Protein AF-A0A4P9WRU2-F1 (afdb_monomer)

Solvent-accessible surface area (backbone atoms only — not comparable to full-atom values): 4554 Å² total; per-residue (Å²): 133,85,76,76,70,62,42,73,38,69,65,38,56,48,54,50,47,38,29,73,74,61,62,54,31,34,32,37,34,31,31,63,41,98,82,55,40,38,37,39,69,70,46,78,35,56,74,76,54,73,66,58,54,55,70,69,52,59,96,87,57,86,65,51,72,50,70,71,78,88,74,86,90,125

Secondary structure (DSSP, 8-state):
-----PEEPHHHHHHHHHHHTT---SEEEEEE-TTSSEEEEEEEESS--HHHHHHHS-TTS--EEEE-------

Nearest PDB structures (foldseek):
  4kee-assembly1_A  TM=8.963E-01  e=1.531E-07  Saccharomyces cerevisiae S288C
  2i2q-assembly1_A  TM=9.322E-01  e=3.756E-07  Schizosaccharomyces pombe
  4kef-assembly1_A  TM=8.778E-01  e=1.531E-07  Saccharomyces cerevisiae S288C
  4ked-assembly2_B  TM=9.258E-01  e=7.494E-07  Saccharomyces cerevisiae S288C
  1cfy-assembly1_A  TM=9.411E-01  e=1.839E-06  Saccharomyces cerevisiae

Radius of gyration: 13.58 Å; Cα contacts (8 Å, |Δi|>4): 106; chains: 1; bounding box: 38×23×34 Å

InterPro domains:
  IPR002108 Actin-depolymerising factor homology domain [PF00241] (5-73)
  IPR002108 Actin-depolymerising factor homology domain [PS51263] (3-74)
  IPR017904 ADF/Cofilin [PTHR11913] (2-73)
  IPR029006 ADF-H/Gelsolin-like domain superfamily [G3DSA:3.40.20.10] (1-74)

Organism: NCBI:txid1555241

pLDDT: mean 82.66, std 9.97, range [43.06, 91.38]

Mean predicted aligned error: 6.44 Å

Foldseek 3Di:
DDPLQAEEDPVNVVLVCCCPVVVQFQKWKWDQDPSNRYIDTPDTHRDDDVVVVVVPDDPPDDIDMDGDDDDDPD

Sequence (74 aa):
MQSSGVTVQDDAVKAYNDLKIGKKYKFLIYKLTSDLKEIQVASSVEQGTYDDFVASLPANECRYGVFDFEYETG

Structure (mmCIF, N/CA/C/O backbone):
data_AF-A0A4P9WRU2-F1
#
_entry.id   AF-A0A4P9WRU2-F1
#
loop_
_atom_site.group_PDB
_atom_site.id
_atom_site.type_symbol
_atom_site.label_atom_id
_atom_site.label_alt_id
_atom_site.label_comp_id
_atom_site.label_asym_id
_atom_site.label_entity_id
_atom_site.label_seq_id
_atom_site.pdbx_PDB_ins_code
_atom_site.Cartn_x
_atom_site.Cartn_y
_atom_site.Cartn_z
_atom_site.occupancy
_atom_site.B_iso_or_equiv
_atom_site.auth_seq_id
_atom_site.auth_comp_id
_atom_site.auth_asym_id
_atom_site.auth_atom_id
_atom_site.pdbx_PDB_model_num
ATOM 1 N N . MET A 1 1 ? 22.669 -12.431 1.494 1.00 43.06 1 MET A N 1
ATOM 2 C CA . MET A 1 1 ? 21.274 -11.969 1.342 1.00 43.06 1 MET A CA 1
ATOM 3 C C . MET A 1 1 ? 21.340 -10.571 0.749 1.00 43.06 1 MET A C 1
ATOM 5 O O . MET A 1 1 ? 21.764 -9.664 1.450 1.00 43.06 1 MET A O 1
ATOM 9 N N . GLN A 1 2 ? 21.098 -10.410 -0.555 1.00 46.03 2 GLN A N 1
ATOM 10 C CA . GLN A 1 2 ? 21.068 -9.076 -1.164 1.00 46.03 2 GLN A CA 1
ATOM 11 C C . GLN A 1 2 ? 19.727 -8.433 -0.807 1.00 46.03 2 GLN A C 1
ATOM 13 O O . GLN A 1 2 ? 18.680 -8.942 -1.192 1.00 46.03 2 GLN A O 1
ATOM 18 N N . SER A 1 3 ? 19.762 -7.350 -0.033 1.00 52.97 3 SER A N 1
ATOM 19 C CA . SER A 1 3 ? 18.649 -6.405 -0.013 1.00 52.97 3 SER A CA 1
ATOM 20 C C . SER A 1 3 ? 18.638 -5.736 -1.382 1.00 52.97 3 SER A C 1
ATOM 22 O O . SER A 1 3 ? 19.653 -5.159 -1.771 1.00 52.97 3 SER A O 1
ATOM 24 N N . SER A 1 4 ? 17.534 -5.822 -2.123 1.00 60.94 4 SER A N 1
ATOM 25 C CA . SER A 1 4 ? 17.428 -5.242 -3.470 1.00 60.94 4 SER A CA 1
ATOM 26 C C . SER A 1 4 ? 17.525 -3.708 -3.493 1.00 60.94 4 SER A C 1
ATOM 28 O O . SER A 1 4 ? 17.443 -3.118 -4.563 1.00 60.94 4 SER A O 1
ATOM 30 N N . GLY A 1 5 ? 17.704 -3.046 -2.339 1.00 69.94 5 GLY A N 1
ATOM 31 C CA . GLY A 1 5 ? 17.832 -1.590 -2.263 1.00 69.94 5 GLY A CA 1
ATOM 32 C C . GLY A 1 5 ? 16.576 -0.870 -2.744 1.00 69.94 5 GLY A C 1
ATOM 33 O O . GLY A 1 5 ? 16.680 0.221 -3.291 1.00 69.94 5 GLY A O 1
ATOM 34 N N . VAL A 1 6 ? 15.408 -1.504 -2.586 1.00 76.69 6 VAL A N 1
ATOM 35 C CA . VAL A 1 6 ? 14.139 -0.957 -3.062 1.00 76.69 6 VAL A CA 1
ATOM 36 C C . VAL A 1 6 ? 13.802 0.295 -2.262 1.00 76.69 6 VAL A C 1
ATOM 38 O O . VAL A 1 6 ? 13.647 0.234 -1.041 1.00 76.69 6 VAL A O 1
ATOM 41 N N . THR A 1 7 ? 13.679 1.424 -2.946 1.00 82.56 7 THR A N 1
ATOM 42 C CA . THR A 1 7 ? 13.259 2.699 -2.373 1.00 82.56 7 THR A CA 1
ATOM 43 C C . THR A 1 7 ? 11.756 2.885 -2.529 1.00 82.56 7 THR A C 1
ATOM 45 O O . THR A 1 7 ? 11.142 2.457 -3.502 1.00 82.56 7 THR A O 1
ATOM 48 N N . VAL A 1 8 ? 11.123 3.518 -1.550 1.00 83.69 8 VAL A N 1
ATOM 49 C CA . VAL A 1 8 ? 9.696 3.840 -1.618 1.00 83.69 8 VAL A CA 1
ATOM 50 C C . VAL A 1 8 ? 9.579 5.274 -2.109 1.00 83.69 8 VAL A C 1
ATOM 52 O O . VAL A 1 8 ? 10.226 6.155 -1.547 1.00 83.69 8 VAL A O 1
ATOM 55 N N . GLN A 1 9 ? 8.784 5.513 -3.150 1.00 84.81 9 GLN A N 1
ATOM 56 C CA . GLN A 1 9 ? 8.480 6.877 -3.576 1.00 84.81 9 GLN A CA 1
ATOM 57 C C . GLN A 1 9 ? 7.761 7.634 -2.454 1.00 84.81 9 GLN A C 1
ATOM 59 O O . GLN A 1 9 ? 6.864 7.093 -1.806 1.00 84.81 9 GLN A O 1
ATOM 64 N N . ASP A 1 10 ? 8.097 8.911 -2.278 1.00 87.19 10 ASP A N 1
ATOM 65 C CA . ASP A 1 10 ? 7.423 9.805 -1.327 1.00 87.19 10 ASP A CA 1
ATOM 66 C C . ASP A 1 10 ? 5.899 9.837 -1.540 1.00 87.19 10 ASP A C 1
ATOM 68 O O . ASP A 1 10 ? 5.129 9.893 -0.582 1.00 87.19 10 ASP A O 1
ATOM 72 N N . ASP A 1 11 ? 5.451 9.726 -2.793 1.00 86.56 11 ASP A N 1
ATOM 73 C CA . ASP A 1 11 ? 4.031 9.667 -3.148 1.00 86.56 11 ASP A CA 1
ATOM 74 C C . ASP A 1 11 ? 3.336 8.413 -2.591 1.00 86.56 11 ASP A C 1
ATOM 76 O O . ASP A 1 11 ? 2.227 8.489 -2.062 1.00 86.56 11 ASP A O 1
ATOM 80 N N . ALA A 1 12 ? 4.028 7.268 -2.593 1.00 87.31 12 ALA A N 1
ATOM 81 C CA . ALA A 1 12 ? 3.515 6.039 -1.998 1.00 87.31 12 ALA A CA 1
ATOM 82 C C . ALA A 1 12 ? 3.395 6.149 -0.471 1.00 87.31 12 ALA A C 1
ATOM 84 O O . ALA A 1 12 ? 2.420 5.673 0.113 1.00 87.31 12 ALA A O 1
ATOM 85 N N . VAL A 1 13 ? 4.344 6.833 0.174 1.00 87.88 13 VAL A N 1
ATOM 86 C CA . VAL A 1 13 ? 4.278 7.123 1.614 1.00 87.88 13 VAL A CA 1
ATOM 87 C C . VAL A 1 13 ? 3.124 8.080 1.928 1.00 87.88 13 VAL A C 1
ATOM 89 O O . VAL A 1 13 ? 2.391 7.859 2.895 1.00 87.88 13 VAL A O 1
ATOM 92 N N . LYS A 1 14 ? 2.919 9.119 1.108 1.00 89.50 14 LYS A N 1
ATOM 93 C CA . LYS A 1 14 ? 1.780 10.039 1.250 1.00 89.50 14 LYS A CA 1
ATOM 94 C C . LYS A 1 14 ? 0.446 9.320 1.107 1.00 89.50 14 LYS A C 1
ATOM 96 O O . LYS A 1 14 ? -0.368 9.416 2.019 1.00 89.50 14 LYS A O 1
ATOM 101 N N . ALA A 1 15 ? 0.261 8.537 0.044 1.00 88.88 15 ALA A N 1
ATOM 102 C CA . ALA A 1 15 ? -0.964 7.771 -0.176 1.00 88.88 15 ALA A CA 1
ATOM 103 C C . ALA A 1 15 ? -1.285 6.862 1.021 1.00 88.88 15 ALA A C 1
ATOM 105 O O . ALA A 1 15 ? -2.419 6.851 1.504 1.00 88.88 15 ALA A O 1
ATOM 106 N N . TYR A 1 16 ? -0.280 6.159 1.556 1.00 88.19 16 TYR A N 1
ATOM 107 C CA . TYR A 1 16 ? -0.443 5.336 2.755 1.00 88.19 16 TYR A CA 1
ATOM 108 C C . TYR A 1 16 ? -0.890 6.148 3.978 1.00 88.19 16 TYR A C 1
ATOM 110 O O . TYR A 1 16 ? -1.788 5.720 4.705 1.00 88.19 16 TYR A O 1
ATOM 118 N N . ASN A 1 17 ? -0.290 7.318 4.209 1.00 88.38 17 ASN A N 1
ATOM 119 C CA . ASN A 1 17 ? -0.674 8.197 5.314 1.00 88.38 17 ASN A CA 1
ATOM 120 C C . ASN A 1 17 ? -2.104 8.740 5.151 1.00 88.38 17 ASN A C 1
ATOM 122 O O . ASN A 1 17 ? -2.847 8.774 6.132 1.00 88.38 17 ASN A O 1
ATOM 126 N N . ASP A 1 18 ? -2.520 9.101 3.936 1.00 88.25 18 ASP A N 1
ATOM 127 C CA . ASP A 1 18 ? -3.893 9.526 3.632 1.00 88.25 18 ASP A CA 1
ATOM 128 C C . ASP A 1 18 ? -4.927 8.408 3.867 1.00 88.25 18 ASP A C 1
ATOM 130 O O . ASP A 1 18 ? -6.029 8.679 4.351 1.00 88.25 18 ASP A O 1
ATOM 134 N N . LEU A 1 19 ? -4.582 7.145 3.590 1.00 87.62 19 LEU A N 1
ATOM 135 C CA . LEU A 1 19 ? -5.426 5.998 3.950 1.00 87.62 19 LEU A CA 1
ATOM 136 C C . LEU A 1 19 ? -5.462 5.794 5.467 1.00 87.62 19 LEU A C 1
ATOM 138 O O . LEU A 1 19 ? -6.536 5.702 6.049 1.00 87.62 19 LEU A O 1
ATOM 142 N N . LYS A 1 20 ? -4.301 5.754 6.127 1.00 82.88 20 LYS A N 1
ATOM 143 C CA . LYS A 1 20 ? -4.211 5.359 7.540 1.00 82.88 20 LYS A CA 1
ATOM 144 C C . LYS A 1 20 ? -4.704 6.423 8.517 1.00 82.88 20 LYS A C 1
ATOM 146 O O . LYS A 1 20 ? -5.315 6.088 9.526 1.00 82.88 20 LYS A O 1
ATOM 151 N N . ILE A 1 21 ? -4.382 7.687 8.260 1.00 82.62 21 ILE A N 1
ATOM 152 C CA . ILE A 1 21 ? -4.720 8.813 9.141 1.00 82.62 21 ILE A CA 1
ATOM 153 C C . ILE A 1 21 ? -5.989 9.493 8.638 1.00 82.62 21 ILE A C 1
ATOM 155 O O . ILE A 1 21 ? -6.881 9.799 9.424 1.00 82.62 21 ILE A O 1
ATOM 159 N N . GLY A 1 22 ? -6.067 9.728 7.326 1.00 76.50 22 GLY A N 1
ATOM 160 C CA . GLY A 1 22 ? -7.192 10.426 6.715 1.00 76.50 22 GLY A CA 1
ATOM 161 C C . GLY A 1 22 ? -8.424 9.551 6.491 1.00 76.50 22 GLY A C 1
ATOM 162 O O . GLY A 1 22 ? -9.497 10.112 6.282 1.00 76.50 22 GLY A O 1
ATOM 163 N N . LYS A 1 23 ? -8.286 8.210 6.490 1.00 77.12 23 LYS A N 1
ATOM 164 C CA . LYS A 1 23 ? -9.317 7.266 6.004 1.00 77.12 23 LYS A CA 1
ATOM 165 C C . LYS A 1 23 ? -9.914 7.701 4.659 1.00 77.12 23 LYS A C 1
ATOM 167 O O . LYS A 1 23 ? -11.081 7.456 4.363 1.00 77.12 23 LYS A O 1
ATOM 172 N N . LYS A 1 24 ? -9.107 8.393 3.847 1.00 82.56 24 LYS A N 1
ATOM 173 C CA . LYS A 1 24 ? -9.556 8.997 2.590 1.00 82.56 24 LYS A CA 1
ATOM 174 C C . LYS A 1 24 ? -9.661 7.956 1.482 1.00 82.56 24 LYS A C 1
ATOM 176 O O . LYS A 1 24 ? -10.521 8.056 0.618 1.00 82.56 24 LYS A O 1
ATOM 181 N N . TYR A 1 25 ? -8.790 6.950 1.537 1.00 86.25 25 TYR A N 1
ATOM 182 C CA . TYR A 1 25 ? -8.777 5.826 0.613 1.00 86.25 25 TYR A CA 1
ATOM 183 C C . TYR A 1 25 ? -9.290 4.563 1.294 1.00 86.25 25 TYR A C 1
ATOM 185 O O . TYR A 1 25 ? -8.843 4.231 2.388 1.00 86.25 25 TYR A O 1
ATOM 193 N N . LYS A 1 26 ? -10.191 3.836 0.627 1.00 88.62 26 LYS A N 1
ATOM 194 C CA . LYS A 1 26 ? -10.655 2.518 1.068 1.00 88.62 26 LYS A CA 1
ATOM 195 C C . LYS A 1 26 ? -9.610 1.443 0.798 1.00 88.62 26 LYS A C 1
ATOM 197 O O . LYS A 1 26 ? -9.40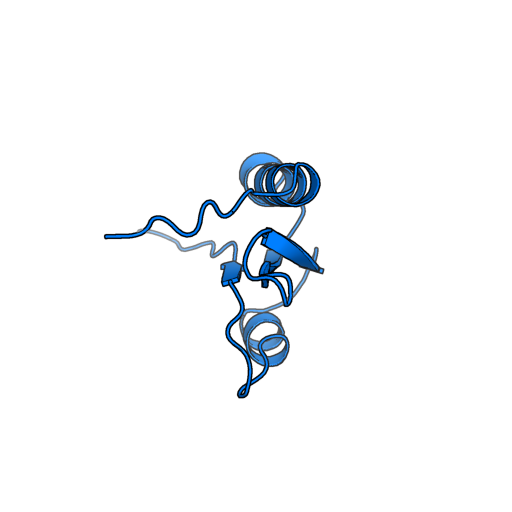8 0.552 1.622 1.00 88.62 26 LYS A O 1
ATOM 202 N N . PHE A 1 27 ? -8.919 1.548 -0.336 1.00 89.50 27 PHE A N 1
ATOM 203 C CA . PHE A 1 27 ? -7.772 0.706 -0.641 1.00 89.50 27 PHE A CA 1
ATOM 204 C C . PHE A 1 27 ? -6.752 1.391 -1.549 1.00 89.50 27 PHE A C 1
ATOM 206 O O . PHE A 1 27 ? -7.063 2.294 -2.326 1.00 89.50 27 PHE A O 1
ATOM 213 N N . LEU A 1 28 ? -5.511 0.930 -1.447 1.00 91.38 28 LEU A N 1
ATOM 214 C CA . LEU A 1 28 ? -4.371 1.361 -2.242 1.00 91.38 28 LEU A CA 1
ATOM 215 C C . LEU A 1 28 ? -3.703 0.137 -2.849 1.00 91.38 28 LEU A C 1
ATOM 217 O O . LEU A 1 28 ? -3.551 -0.886 -2.187 1.00 91.38 28 LEU A O 1
ATOM 221 N N . ILE A 1 29 ? -3.260 0.253 -4.091 1.00 91.25 29 ILE A N 1
ATOM 222 C CA . ILE A 1 29 ? -2.473 -0.758 -4.785 1.00 91.25 29 ILE A CA 1
ATOM 223 C C . ILE A 1 29 ? -1.164 -0.108 -5.194 1.00 91.25 29 ILE A C 1
ATOM 225 O O . ILE A 1 29 ? -1.148 0.933 -5.847 1.00 91.25 29 ILE A O 1
ATOM 229 N N . TYR A 1 30 ? -0.066 -0.751 -4.840 1.00 90.81 30 TYR A N 1
ATOM 230 C CA . TYR A 1 30 ? 1.288 -0.400 -5.206 1.00 90.81 30 TYR A CA 1
ATOM 231 C C . TYR A 1 30 ? 1.852 -1.445 -6.155 1.00 90.81 30 TYR A C 1
ATOM 233 O O . TYR A 1 30 ? 1.530 -2.637 -6.091 1.00 90.81 30 TYR A O 1
ATOM 241 N N . LYS A 1 31 ? 2.748 -0.988 -7.017 1.00 88.81 31 LYS A N 1
ATOM 242 C CA . LYS A 1 31 ? 3.535 -1.846 -7.893 1.00 88.81 31 LYS A CA 1
ATOM 243 C C . LYS A 1 31 ? 5.011 -1.523 -7.732 1.00 88.81 31 LYS A C 1
ATOM 245 O O . LYS A 1 31 ? 5.380 -0.385 -7.438 1.00 88.81 31 LYS A O 1
ATOM 250 N N . LEU A 1 32 ? 5.839 -2.535 -7.938 1.00 87.56 32 LEU A N 1
ATOM 251 C CA . LEU A 1 32 ? 7.260 -2.331 -8.173 1.00 87.56 32 LEU A CA 1
ATOM 252 C C . LEU A 1 32 ? 7.457 -1.827 -9.602 1.00 87.56 32 LEU A C 1
ATOM 254 O O . LEU A 1 32 ? 6.737 -2.231 -10.519 1.00 87.56 32 LEU A O 1
ATOM 258 N N . THR A 1 33 ? 8.433 -0.950 -9.787 1.00 82.69 33 THR A N 1
ATOM 259 C CA . THR A 1 33 ? 8.924 -0.602 -11.120 1.00 82.69 33 THR A CA 1
ATOM 260 C C . THR A 1 33 ? 9.516 -1.832 -11.808 1.00 82.69 33 THR A C 1
ATOM 262 O O . THR A 1 33 ? 9.940 -2.783 -11.148 1.00 82.69 33 THR A O 1
ATOM 265 N N . SER A 1 34 ? 9.574 -1.819 -13.142 1.00 78.19 34 SER A N 1
ATOM 266 C CA . SER A 1 34 ? 10.188 -2.895 -13.938 1.00 78.19 34 SER A CA 1
ATOM 267 C C . SER A 1 34 ? 11.643 -3.163 -13.539 1.00 78.19 34 SER A C 1
ATOM 269 O O . SER A 1 34 ? 12.131 -4.282 -13.653 1.00 78.19 34 SER A O 1
ATOM 271 N N . ASP A 1 35 ? 12.317 -2.136 -13.024 1.00 79.75 35 ASP A N 1
ATOM 272 C CA . ASP A 1 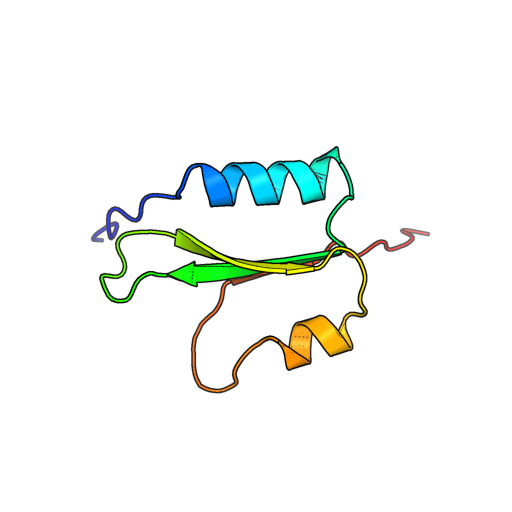35 ? 13.679 -2.188 -12.500 1.00 79.75 35 ASP A CA 1
ATOM 273 C C . ASP A 1 35 ? 13.779 -2.786 -11.087 1.00 79.75 35 ASP A C 1
ATOM 275 O O . ASP A 1 35 ? 14.886 -2.930 -10.572 1.00 79.75 35 ASP A O 1
ATOM 279 N N . LEU A 1 36 ? 12.648 -3.107 -10.442 1.00 75.31 36 LEU A N 1
ATOM 280 C CA . LEU A 1 36 ? 12.534 -3.621 -9.068 1.00 75.31 36 LEU A CA 1
ATOM 281 C C . LEU A 1 36 ? 13.252 -2.754 -8.020 1.00 75.31 36 LEU A C 1
ATOM 283 O O . LEU A 1 36 ? 13.633 -3.239 -6.956 1.00 75.31 36 LE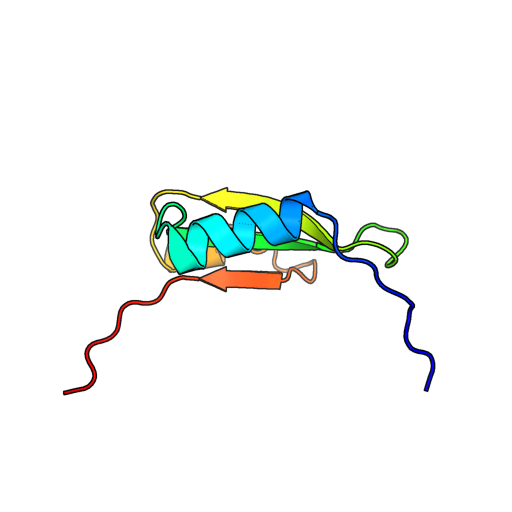U A O 1
ATOM 287 N N . LYS A 1 37 ? 13.439 -1.470 -8.328 1.00 83.75 37 LYS A N 1
ATOM 288 C CA . LYS A 1 37 ? 14.167 -0.507 -7.493 1.00 83.75 37 LYS A CA 1
ATOM 289 C C . LYS A 1 37 ? 13.253 0.417 -6.721 1.00 83.75 37 LYS A 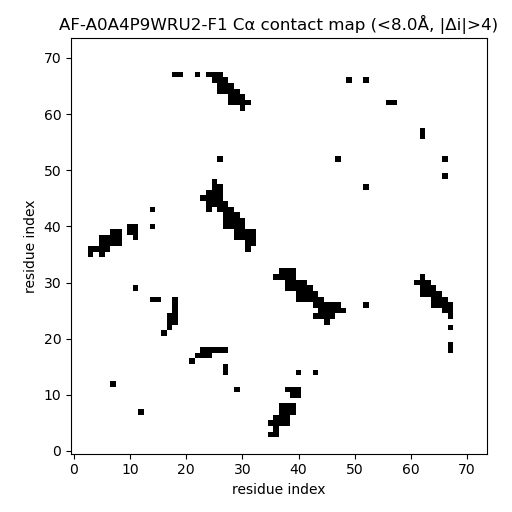C 1
ATOM 291 O O . LYS A 1 37 ? 13.670 0.933 -5.696 1.00 83.75 37 LYS A O 1
ATOM 296 N N . GLU A 1 38 ? 12.031 0.634 -7.194 1.00 86.31 38 GLU A N 1
ATOM 297 C CA . GLU 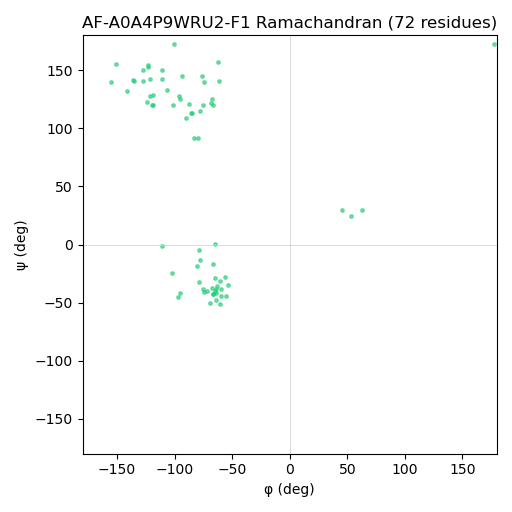A 1 38 ? 11.132 1.617 -6.602 1.00 86.31 38 GLU A CA 1
ATOM 298 C C . GLU A 1 38 ? 9.714 1.075 -6.445 1.00 86.31 38 GLU A C 1
ATOM 300 O O . GLU A 1 38 ? 9.198 0.383 -7.323 1.00 86.31 38 GLU A O 1
ATOM 305 N N . ILE A 1 39 ? 9.076 1.412 -5.324 1.00 88.69 39 ILE A N 1
ATOM 306 C CA . ILE A 1 39 ? 7.647 1.176 -5.099 1.00 88.69 39 ILE A CA 1
ATOM 307 C C . ILE A 1 39 ? 6.888 2.444 -5.472 1.00 88.69 39 ILE A C 1
ATOM 309 O O . ILE A 1 39 ? 7.158 3.511 -4.921 1.00 88.69 39 ILE A O 1
ATOM 313 N N . GLN A 1 40 ? 5.911 2.309 -6.366 1.00 89.94 40 GLN A N 1
ATOM 314 C CA . GLN A 1 40 ? 5.038 3.396 -6.801 1.00 89.94 40 GLN A CA 1
ATOM 315 C C . GLN A 1 40 ? 3.563 3.054 -6.573 1.00 89.94 40 GLN A C 1
ATOM 317 O O . GLN A 1 40 ? 3.170 1.882 -6.587 1.00 89.94 40 GLN A O 1
ATOM 322 N N . VAL A 1 41 ? 2.732 4.085 -6.417 1.00 90.25 41 VAL A N 1
ATOM 323 C CA . VAL A 1 41 ? 1.273 3.932 -6.389 1.00 90.25 41 VAL A CA 1
ATOM 324 C C . VAL A 1 41 ? 0.805 3.498 -7.778 1.00 90.25 41 VAL A C 1
ATOM 326 O O . VAL A 1 41 ? 1.133 4.117 -8.790 1.00 90.25 41 VAL A O 1
ATOM 329 N N . ALA A 1 42 ? 0.074 2.390 -7.834 1.00 89.69 42 ALA A N 1
ATOM 330 C CA . ALA A 1 42 ? -0.576 1.897 -9.042 1.00 89.69 42 ALA A CA 1
ATOM 331 C C . ALA A 1 42 ? -2.034 2.363 -9.107 1.00 89.69 42 ALA A C 1
ATOM 333 O O . ALA A 1 42 ? -2.514 2.741 -10.173 1.00 89.69 42 ALA A O 1
ATOM 334 N N . SER A 1 43 ? -2.748 2.326 -7.981 1.00 88.75 43 SER A N 1
ATOM 335 C CA . SER A 1 43 ? -4.129 2.801 -7.878 1.00 88.75 43 SER A CA 1
ATOM 336 C C . SER A 1 43 ? -4.456 3.200 -6.447 1.00 88.75 43 SER A C 1
ATOM 338 O O . SER A 1 43 ? -4.070 2.512 -5.504 1.00 88.75 43 SER A O 1
ATOM 340 N N . SER A 1 44 ? -5.195 4.290 -6.293 1.00 89.44 44 SER A N 1
ATOM 341 C CA . SER A 1 44 ? -5.766 4.736 -5.028 1.00 89.44 44 SER A CA 1
ATOM 342 C C . SER A 1 44 ? -7.271 4.873 -5.197 1.00 89.44 44 SER 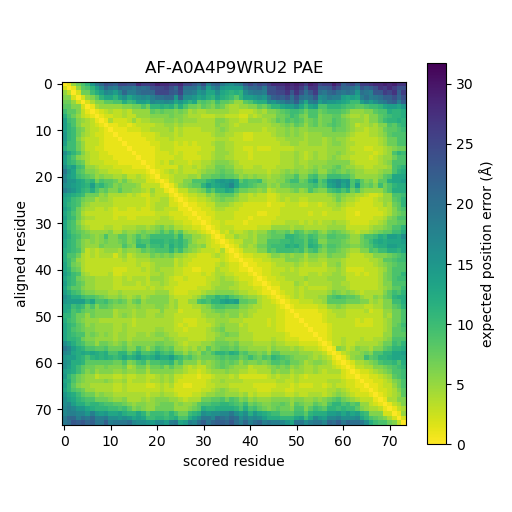A C 1
ATOM 344 O O . SER A 1 44 ? -7.737 5.573 -6.094 1.00 89.44 44 SER A O 1
ATOM 346 N N . VAL A 1 45 ? -8.039 4.165 -4.371 1.00 89.31 45 VAL A N 1
ATOM 347 C CA . VAL A 1 45 ? -9.500 4.139 -4.475 1.00 89.31 45 VAL A CA 1
ATOM 348 C C . VAL A 1 45 ? -10.101 4.665 -3.185 1.00 89.31 45 VAL A C 1
ATOM 350 O O . VAL A 1 45 ? -9.865 4.124 -2.107 1.00 89.31 45 VAL A O 1
ATOM 353 N N . GLU A 1 46 ? -10.869 5.747 -3.306 1.00 88.50 46 GLU A N 1
ATOM 354 C CA . GLU A 1 46 ? -11.516 6.437 -2.184 1.00 88.50 46 GLU A CA 1
ATOM 355 C C . GLU A 1 46 ? -12.677 5.628 -1.605 1.00 88.50 46 GLU A C 1
ATOM 357 O O . GLU A 1 46 ? -12.828 5.527 -0.391 1.00 88.50 46 GLU A O 1
ATOM 362 N N . GLN A 1 47 ? -13.463 4.985 -2.469 1.00 83.00 47 GLN A N 1
ATOM 363 C CA . GLN A 1 47 ? -14.633 4.199 -2.090 1.00 83.00 47 GLN A CA 1
ATOM 364 C C . GLN A 1 47 ? -14.717 2.944 -2.958 1.00 83.00 47 GLN A C 1
ATOM 366 O O . GLN A 1 47 ? -14.600 3.023 -4.177 1.00 83.00 47 GLN A O 1
ATOM 371 N N . GLY A 1 48 ? -14.920 1.790 -2.330 1.00 83.75 48 GLY A N 1
ATOM 372 C CA . GLY A 1 48 ? -15.049 0.509 -3.016 1.00 83.75 48 GLY A CA 1
ATOM 373 C C . GLY A 1 48 ? -15.214 -0.639 -2.029 1.00 83.75 48 GLY A C 1
ATOM 374 O O . GLY A 1 48 ? -15.116 -0.455 -0.813 1.00 83.75 48 GLY A O 1
ATOM 375 N N . THR A 1 49 ? -15.491 -1.827 -2.545 1.00 87.00 49 THR A N 1
ATOM 376 C CA . THR A 1 49 ? -15.625 -3.039 -1.735 1.00 87.00 49 THR A CA 1
ATOM 377 C C . THR A 1 49 ? -14.356 -3.885 -1.789 1.00 87.00 49 THR A C 1
ATOM 379 O O . THR A 1 49 ? -13.424 -3.610 -2.545 1.00 87.00 49 THR A O 1
ATOM 382 N N . TYR A 1 50 ? -14.301 -4.933 -0.968 1.00 85.56 50 TYR A N 1
ATOM 383 C CA . TYR A 1 50 ? -13.226 -5.919 -1.060 1.00 85.56 50 TYR A CA 1
ATOM 384 C C . TYR A 1 50 ? -13.196 -6.605 -2.437 1.00 85.56 50 TYR A C 1
ATOM 386 O O . TYR A 1 50 ? -12.120 -6.921 -2.934 1.00 85.56 50 TYR A O 1
ATOM 394 N N . ASP A 1 51 ? -14.353 -6.771 -3.084 1.00 88.94 51 ASP A N 1
ATOM 395 C CA . ASP A 1 51 ? -14.444 -7.363 -4.421 1.00 88.94 51 ASP A CA 1
ATOM 396 C C . ASP A 1 51 ? -13.787 -6.462 -5.479 1.00 88.94 51 ASP A C 1
ATOM 398 O O . ASP A 1 51 ? -12.971 -6.937 -6.264 1.00 88.94 51 ASP A O 1
ATOM 402 N N . ASP A 1 52 ? -14.013 -5.140 -5.418 1.00 89.12 52 ASP A N 1
ATOM 403 C CA . ASP A 1 52 ? -13.339 -4.157 -6.286 1.00 89.12 52 ASP A CA 1
ATOM 404 C C . ASP A 1 52 ? -11.814 -4.180 -6.117 1.00 89.12 52 ASP A C 1
ATOM 406 O O . ASP A 1 52 ? -11.058 -4.044 -7.085 1.00 89.12 52 ASP A O 1
ATOM 410 N N . PHE A 1 53 ? -11.348 -4.366 -4.878 1.00 88.12 53 PHE A N 1
ATOM 411 C CA . PHE A 1 53 ? -9.929 -4.515 -4.580 1.00 88.12 53 PHE A CA 1
ATOM 412 C C . PHE A 1 53 ? -9.359 -5.785 -5.221 1.00 88.12 53 PHE A C 1
ATOM 414 O O . PHE A 1 53 ? -8.335 -5.708 -5.901 1.00 88.12 53 PHE A O 1
ATOM 421 N N . VAL A 1 54 ? -10.033 -6.930 -5.069 1.00 87.38 54 VAL A N 1
ATOM 422 C CA . VAL A 1 54 ? -9.617 -8.201 -5.684 1.00 87.38 54 VAL A CA 1
ATOM 423 C C . VAL A 1 54 ? -9.659 -8.117 -7.212 1.00 87.38 54 VAL A C 1
ATOM 425 O O . VAL A 1 54 ? -8.711 -8.546 -7.863 1.00 87.38 54 VAL A O 1
ATOM 428 N N . ALA A 1 55 ? -10.689 -7.499 -7.792 1.00 87.94 55 ALA A N 1
ATOM 429 C CA . ALA A 1 55 ? -10.809 -7.289 -9.235 1.00 87.94 55 ALA A CA 1
ATOM 430 C C . ALA A 1 55 ? -9.720 -6.357 -9.798 1.00 87.94 55 ALA A C 1
ATOM 432 O O . ALA A 1 55 ? -9.310 -6.493 -10.952 1.00 87.94 55 ALA A O 1
ATOM 433 N N . SER A 1 56 ? -9.218 -5.426 -8.982 1.00 85.69 56 SER A N 1
ATOM 434 C CA . SER A 1 56 ? -8.118 -4.526 -9.352 1.00 85.69 56 SER A CA 1
ATOM 435 C C . SER A 1 56 ? -6.735 -5.196 -9.297 1.00 85.69 56 SER A C 1
ATOM 437 O O . SER A 1 56 ? -5.751 -4.646 -9.817 1.00 85.69 56 SER A O 1
ATOM 439 N N . LEU A 1 57 ? -6.630 -6.380 -8.683 1.00 85.00 57 LEU A N 1
ATOM 440 C CA . LE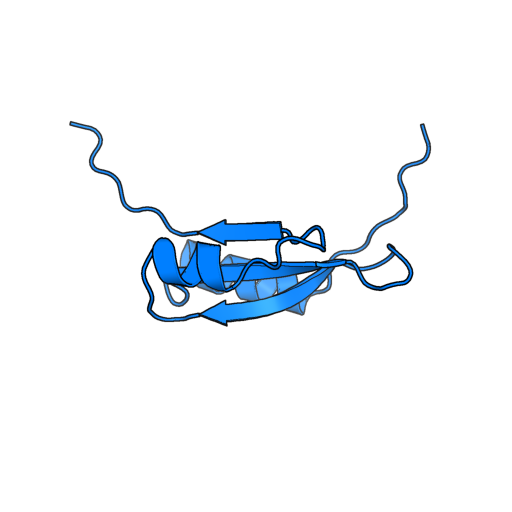U A 1 57 ? -5.408 -7.179 -8.653 1.00 85.00 57 LEU A CA 1
ATOM 441 C C . LEU A 1 57 ? -5.344 -8.086 -9.896 1.00 85.00 57 LEU A C 1
ATOM 443 O O . LEU A 1 57 ? -6.218 -8.924 -10.110 1.00 85.00 57 LEU A O 1
ATOM 447 N N . PRO A 1 58 ? -4.307 -7.961 -10.739 1.00 82.88 58 PRO A N 1
ATOM 448 C CA . PRO A 1 58 ? -4.152 -8.812 -11.907 1.00 82.88 58 PRO A CA 1
ATOM 449 C C . PRO A 1 58 ? -3.699 -10.207 -11.467 1.00 82.88 58 PRO A C 1
ATOM 451 O O . PRO A 1 58 ? -2.804 -10.352 -10.639 1.00 82.88 58 PRO A O 1
ATOM 454 N N . ALA A 1 59 ? -4.234 -11.252 -12.093 1.00 79.94 59 ALA A N 1
ATOM 455 C CA . ALA A 1 59 ? -3.828 -12.629 -11.798 1.00 79.94 59 ALA A CA 1
ATOM 456 C C . ALA A 1 59 ? -2.373 -12.950 -12.203 1.00 79.94 59 ALA A C 1
ATOM 458 O O . ALA A 1 59 ? -1.820 -13.957 -11.771 1.00 79.94 59 ALA A O 1
ATOM 459 N N . ASN A 1 60 ? -1.769 -12.119 -13.058 1.00 81.19 60 ASN A N 1
ATOM 460 C CA . ASN A 1 60 ? -0.500 -12.404 -13.731 1.00 81.19 60 ASN A CA 1
ATOM 461 C C . ASN A 1 60 ? 0.671 -11.525 -13.255 1.00 81.19 60 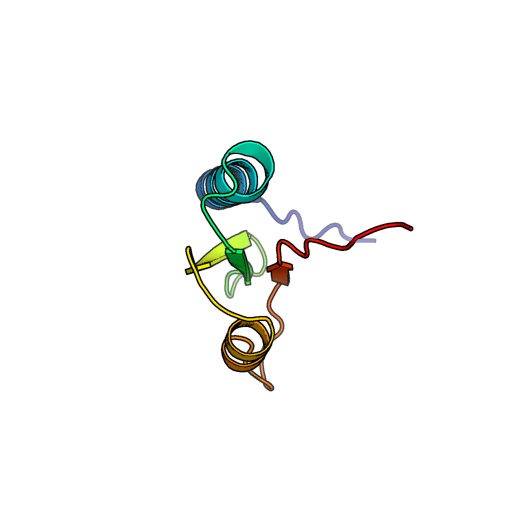ASN A C 1
ATOM 463 O O . ASN A 1 60 ? 1.783 -11.673 -13.753 1.00 81.19 60 ASN A O 1
ATOM 467 N N . GLU A 1 61 ? 0.442 -10.599 -12.318 1.00 80.06 61 GLU A N 1
ATOM 468 C CA . GLU A 1 61 ? 1.495 -9.736 -11.771 1.00 80.06 61 GLU A CA 1
ATOM 469 C C . GLU A 1 61 ? 1.381 -9.630 -10.251 1.00 80.06 61 GLU A C 1
ATOM 471 O O . GLU A 1 61 ? 0.291 -9.497 -9.696 1.00 80.06 61 GLU A O 1
ATOM 476 N N . CYS A 1 62 ? 2.523 -9.605 -9.568 1.00 82.12 62 CYS A N 1
ATOM 477 C CA . CYS A 1 62 ? 2.562 -9.333 -8.139 1.00 82.12 62 CYS A CA 1
ATOM 478 C C . CYS A 1 62 ? 2.345 -7.835 -7.886 1.00 82.12 62 CYS A C 1
ATOM 480 O O . CYS A 1 62 ? 3.141 -7.000 -8.319 1.00 82.12 62 CYS A O 1
ATOM 482 N N . ARG A 1 63 ? 1.288 -7.497 -7.142 1.00 87.69 63 ARG A N 1
ATOM 483 C CA . ARG A 1 63 ? 1.026 -6.139 -6.643 1.00 87.69 63 ARG A CA 1
ATOM 484 C C . ARG A 1 63 ? 0.894 -6.156 -5.126 1.00 87.69 63 ARG A C 1
ATOM 486 O O . ARG A 1 63 ? 0.490 -7.160 -4.545 1.00 87.69 63 ARG A O 1
ATOM 493 N N . TYR A 1 64 ? 1.218 -5.037 -4.489 1.00 88.06 64 TYR A N 1
ATOM 494 C CA . TYR A 1 64 ? 1.045 -4.867 -3.048 1.00 88.06 64 TYR A CA 1
ATOM 495 C C . TYR A 1 64 ? -0.211 -4.056 -2.798 1.00 88.06 64 TYR A C 1
ATOM 497 O O . TYR A 1 64 ? -0.301 -2.923 -3.248 1.00 88.06 64 TYR A O 1
ATOM 505 N N . GLY A 1 65 ? -1.178 -4.613 -2.087 1.00 89.88 65 GLY A N 1
ATOM 506 C CA . GLY A 1 65 ? -2.406 -3.907 -1.756 1.00 89.88 65 GLY A CA 1
ATOM 507 C C . GLY A 1 65 ? -2.506 -3.594 -0.268 1.00 89.88 65 GLY A C 1
ATOM 508 O O . GLY A 1 65 ? -2.112 -4.406 0.566 1.00 89.88 65 GLY A O 1
ATOM 509 N N . VAL A 1 66 ? -3.049 -2.428 0.062 1.00 88.81 66 VAL A N 1
ATOM 510 C CA . VAL A 1 66 ? -3.437 -2.030 1.416 1.00 88.81 66 VAL A CA 1
ATOM 511 C C . VAL A 1 66 ? -4.933 -1.779 1.388 1.00 88.81 66 VAL A C 1
ATOM 513 O O . VAL A 1 66 ? -5.393 -0.931 0.633 1.00 88.81 66 VAL A O 1
ATOM 516 N N . PHE A 1 67 ? -5.685 -2.518 2.193 1.00 88.12 67 PHE A N 1
ATOM 517 C CA . PHE A 1 67 ? -7.135 -2.396 2.287 1.00 88.12 67 PHE A CA 1
ATOM 518 C C . PHE A 1 67 ? -7.510 -2.006 3.716 1.00 88.12 67 PHE A C 1
ATOM 520 O O . PHE A 1 67 ? -7.071 -2.661 4.664 1.00 88.12 67 PHE A O 1
ATOM 527 N N . ASP A 1 68 ? -8.309 -0.951 3.871 1.00 86.44 68 ASP A N 1
ATOM 528 C CA . ASP A 1 68 ? -8.815 -0.519 5.174 1.00 86.44 68 ASP A CA 1
ATOM 529 C C . ASP A 1 68 ? -10.058 -1.345 5.544 1.00 86.44 68 ASP A C 1
ATOM 531 O O . ASP A 1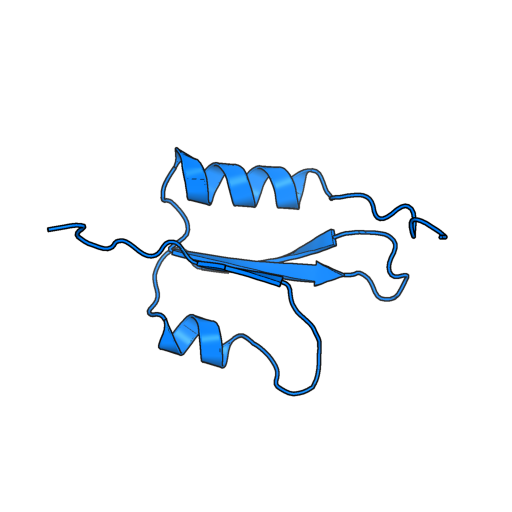 68 ? -11.197 -1.053 5.148 1.00 86.44 68 ASP A O 1
ATOM 535 N N . PHE A 1 69 ? -9.807 -2.452 6.251 1.00 80.88 69 PHE A N 1
ATOM 536 C CA . PHE A 1 69 ? -10.846 -3.344 6.752 1.00 80.88 69 PHE A CA 1
ATOM 537 C C . PHE A 1 69 ? -11.280 -2.897 8.147 1.00 80.88 69 PHE A C 1
ATOM 539 O O . PHE A 1 69 ? -10.548 -3.049 9.125 1.00 80.88 69 PHE A O 1
ATOM 546 N N . GLU A 1 70 ? -12.491 -2.360 8.237 1.00 76.81 70 GLU A N 1
ATOM 547 C CA . GLU A 1 70 ? -13.133 -2.077 9.514 1.00 76.81 70 GLU A CA 1
ATOM 548 C C . GLU A 1 70 ? -13.813 -3.360 9.984 1.00 76.81 70 GLU A C 1
ATOM 550 O O . GLU A 1 70 ? -14.741 -3.852 9.344 1.00 76.81 70 GLU A O 1
ATOM 555 N N . TYR A 1 71 ? -13.307 -3.929 11.075 1.00 76.50 71 TYR A N 1
ATOM 556 C CA . TYR A 1 71 ? -13.889 -5.095 11.725 1.00 76.50 71 TYR A CA 1
ATOM 557 C C . TYR A 1 71 ? -14.244 -4.754 13.163 1.00 76.50 71 TYR A C 1
ATOM 559 O O . TYR A 1 71 ? -13.521 -4.023 13.841 1.00 76.50 71 TYR A O 1
ATOM 567 N N . GLU A 1 72 ? -15.360 -5.299 13.627 1.00 77.44 72 GLU A N 1
ATOM 568 C CA . GLU A 1 72 ? -15.743 -5.235 15.028 1.00 77.44 72 GLU A CA 1
ATOM 569 C C . GLU A 1 72 ? -15.080 -6.401 15.763 1.00 77.44 72 GLU A C 1
ATOM 571 O O . GLU A 1 72 ? -15.389 -7.569 15.529 1.00 77.44 72 GLU A O 1
ATOM 576 N N . THR A 1 73 ? -14.142 -6.091 16.654 1.00 71.81 73 THR A N 1
ATOM 577 C CA . THR A 1 73 ? -13.738 -7.021 17.712 1.00 71.81 73 THR A CA 1
ATOM 578 C C . THR A 1 73 ? -14.774 -6.949 18.825 1.00 71.81 73 THR A C 1
ATOM 580 O O . THR A 1 73 ? -14.677 -6.078 19.691 1.00 71.81 73 THR A O 1
ATOM 583 N N . GLY A 1 74 ? -15.785 -7.814 18.741 1.00 49.94 74 GLY A N 1
ATOM 584 C CA . GLY A 1 74 ? -16.692 -8.125 19.850 1.00 49.94 74 GLY A CA 1
ATOM 585 C C . GLY A 1 74 ? -16.054 -9.059 20.867 1.00 49.94 74 GLY A C 1
ATOM 586 O O . GLY A 1 74 ? -15.249 -9.921 20.444 1.00 49.94 74 GLY A O 1
#